Protein AF-A0A3B9VZV6-F1 (afdb_monomer)

Sequence (84 aa):
FTSVSAVCVTGLITVDTATFWTPFGQAVILGLIQAGGFGIMTLATLLALLVRKSIGLRGQLVAQSETHTLNFGDVRAVLLRVAK

Solvent-accessible surface area (backbone atoms only — not comparable to full-atom values): 4888 Å² total; per-residue (Å²): 108,54,69,58,24,27,31,68,62,67,78,61,72,91,63,61,68,85,77,74,46,53,75,67,53,46,52,50,48,53,50,32,30,53,56,21,50,54,52,52,54,50,51,54,50,51,52,54,50,52,54,53,52,54,54,51,51,52,53,50,52,51,53,53,64,69,55,78,71,78,59,87,66,57,64,58,58,55,52,58,65,73,76,109

Structure (mmCIF, N/CA/C/O backbone):
data_AF-A0A3B9VZV6-F1
#
_entry.id   AF-A0A3B9VZV6-F1
#
loop_
_atom_site.group_PDB
_atom_site.id
_atom_site.type_symbol
_atom_site.label_atom_id
_atom_site.label_alt_id
_atom_site.label_comp_id
_atom_site.label_asym_id
_atom_site.label_entity_id
_atom_site.label_seq_id
_atom_site.pdbx_PDB_ins_code
_atom_site.Cartn_x
_atom_site.Cartn_y
_atom_site.Cartn_z
_atom_site.occupancy
_atom_site.B_iso_or_equiv
_atom_site.auth_seq_id
_atom_site.auth_comp_id
_atom_site.auth_asym_id
_atom_site.auth_atom_id
_atom_site.pdbx_PDB_model_num
ATOM 1 N N . PHE A 1 1 ? 4.677 -13.988 -7.997 1.00 92.19 1 PHE A N 1
ATOM 2 C CA . PHE A 1 1 ? 5.040 -13.667 -6.601 1.00 92.19 1 PHE A CA 1
ATOM 3 C C . PHE A 1 1 ? 5.115 -12.159 -6.371 1.00 92.19 1 PHE A C 1
ATOM 5 O O . PHE A 1 1 ? 4.292 -11.658 -5.620 1.00 92.19 1 PHE A O 1
ATOM 12 N N . THR A 1 2 ? 6.001 -11.423 -7.057 1.00 93.69 2 THR A N 1
ATOM 13 C CA . THR A 1 2 ? 6.178 -9.962 -6.886 1.00 93.69 2 THR A CA 1
ATOM 14 C C . THR A 1 2 ? 4.874 -9.168 -6.982 1.00 93.69 2 THR A C 1
ATOM 16 O O . THR A 1 2 ? 4.626 -8.329 -6.129 1.00 93.69 2 THR A O 1
ATOM 19 N N . SER A 1 3 ? 3.991 -9.481 -7.939 1.00 92.56 3 SER A N 1
ATOM 20 C CA . SER A 1 3 ? 2.682 -8.817 -8.059 1.00 92.56 3 SER A CA 1
ATOM 21 C C . SER A 1 3 ? 1.795 -9.019 -6.826 1.00 92.56 3 SER A C 1
ATOM 23 O O . SER A 1 3 ? 1.188 -8.067 -6.354 1.00 92.56 3 SER A O 1
ATOM 25 N N . VAL A 1 4 ? 1.753 -10.236 -6.272 1.00 93.94 4 VAL A N 1
ATOM 26 C CA . VAL A 1 4 ? 0.979 -10.542 -5.054 1.00 93.94 4 VAL A CA 1
ATOM 27 C C . VAL A 1 4 ? 1.594 -9.832 -3.849 1.00 93.94 4 VAL A C 1
ATOM 29 O O . VAL A 1 4 ? 0.882 -9.175 -3.105 1.00 93.94 4 VAL A O 1
ATOM 32 N N . SER A 1 5 ? 2.920 -9.890 -3.703 1.00 94.38 5 SER A N 1
ATOM 33 C CA . SER A 1 5 ? 3.650 -9.185 -2.641 1.00 94.38 5 SER A CA 1
ATOM 34 C C . SER A 1 5 ? 3.444 -7.663 -2.696 1.00 94.38 5 SER A C 1
ATOM 36 O O . SER A 1 5 ? 3.278 -7.028 -1.657 1.00 94.38 5 SER A O 1
ATOM 38 N N . ALA A 1 6 ? 3.392 -7.081 -3.899 1.00 94.88 6 ALA A N 1
ATOM 39 C CA . ALA A 1 6 ? 3.123 -5.662 -4.118 1.00 94.88 6 ALA A CA 1
ATOM 40 C C . ALA A 1 6 ? 1.679 -5.283 -3.748 1.00 94.88 6 ALA A C 1
ATOM 42 O O . ALA A 1 6 ? 1.484 -4.335 -2.995 1.00 94.88 6 ALA A O 1
ATOM 43 N N . VAL A 1 7 ? 0.676 -6.048 -4.201 1.00 94.56 7 VAL A N 1
ATOM 44 C CA . VAL A 1 7 ? -0.742 -5.812 -3.850 1.00 94.56 7 VAL A CA 1
ATOM 45 C C . VAL A 1 7 ? -1.000 -6.012 -2.357 1.00 94.56 7 VAL A C 1
ATOM 47 O O . VAL A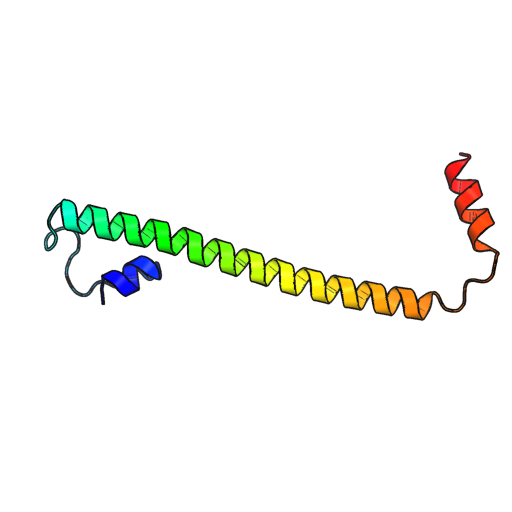 1 7 ? -1.763 -5.271 -1.753 1.00 94.56 7 VAL A O 1
ATOM 50 N N . CYS A 1 8 ? -0.364 -6.994 -1.726 1.00 92.19 8 CYS A N 1
ATOM 51 C CA . CYS A 1 8 ? -0.477 -7.199 -0.283 1.00 92.19 8 CYS A CA 1
ATOM 52 C C . CYS A 1 8 ? 0.422 -6.252 0.527 1.00 92.19 8 CYS A C 1
ATOM 54 O O . CYS A 1 8 ? 0.429 -6.337 1.753 1.00 92.19 8 CYS A O 1
ATOM 56 N N . VAL A 1 9 ? 1.190 -5.379 -0.139 1.00 92.31 9 VAL A N 1
ATOM 57 C CA . VAL A 1 9 ? 2.126 -4.419 0.469 1.00 92.31 9 VAL A CA 1
ATOM 58 C C . VAL A 1 9 ? 3.084 -5.100 1.464 1.00 92.31 9 VAL A C 1
ATOM 60 O O . VAL A 1 9 ? 3.408 -4.574 2.522 1.00 92.31 9 VAL A O 1
ATOM 63 N N . THR A 1 10 ? 3.527 -6.318 1.145 1.00 93.38 10 THR A N 1
ATOM 64 C CA . THR A 1 10 ? 4.371 -7.135 2.035 1.00 93.38 10 THR A CA 1
ATOM 65 C C . THR A 1 10 ? 5.852 -6.777 1.911 1.00 93.38 10 THR A C 1
ATOM 67 O O . THR A 1 10 ? 6.593 -6.867 2.884 1.00 93.38 10 THR A O 1
ATOM 70 N N . GLY A 1 11 ? 6.295 -6.379 0.712 1.00 88.69 11 GLY A N 1
ATOM 71 C CA . GLY A 1 11 ? 7.678 -5.951 0.454 1.00 88.69 11 GLY A CA 1
ATOM 72 C C . GLY A 1 11 ? 8.676 -7.081 0.174 1.00 88.69 11 GLY A C 1
ATOM 73 O O . GLY A 1 11 ? 9.867 -6.823 0.029 1.00 88.69 11 GLY A O 1
ATOM 74 N N . LEU A 1 12 ? 8.217 -8.330 0.050 1.00 94.12 12 LEU A N 1
ATOM 75 C CA . LEU A 1 12 ? 9.069 -9.455 -0.342 1.00 94.12 12 LEU A CA 1
ATOM 76 C C . LEU A 1 12 ? 9.320 -9.436 -1.853 1.00 94.12 12 LEU A C 1
ATOM 78 O O . LEU A 1 12 ? 8.370 -9.414 -2.643 1.00 94.12 12 LEU A O 1
ATOM 82 N N . ILE A 1 13 ? 10.588 -9.499 -2.253 1.00 92.69 13 ILE A N 1
ATOM 83 C CA . ILE A 1 13 ? 11.018 -9.521 -3.656 1.00 92.69 13 ILE A CA 1
ATOM 84 C C . ILE A 1 13 ? 11.835 -10.783 -3.944 1.00 92.69 13 ILE A C 1
ATOM 86 O O . ILE A 1 13 ? 12.606 -11.238 -3.106 1.00 92.69 13 ILE A O 1
ATOM 90 N N . THR A 1 14 ? 11.652 -11.369 -5.129 1.00 93.00 14 THR A N 1
ATOM 91 C CA . THR A 1 14 ? 12.430 -12.538 -5.593 1.00 93.00 14 THR A CA 1
ATOM 92 C C . THR A 1 14 ? 13.595 -12.150 -6.497 1.00 93.00 14 THR A C 1
ATOM 94 O O . THR A 1 14 ? 14.534 -12.917 -6.657 1.00 93.00 14 THR A O 1
ATOM 97 N N . VAL A 1 15 ? 13.509 -10.974 -7.114 1.00 90.62 15 VAL A N 1
ATOM 98 C CA . VAL A 1 15 ? 14.516 -10.367 -7.989 1.00 90.62 15 VAL A CA 1
ATOM 99 C C . VAL A 1 15 ? 14.569 -8.879 -7.666 1.00 90.62 15 VAL A C 1
ATOM 101 O O . VAL A 1 15 ? 13.556 -8.320 -7.236 1.00 90.62 15 VAL A O 1
ATOM 104 N N . ASP A 1 16 ? 15.725 -8.245 -7.857 1.00 91.88 16 ASP A N 1
ATOM 105 C CA . ASP A 1 16 ? 15.894 -6.823 -7.554 1.00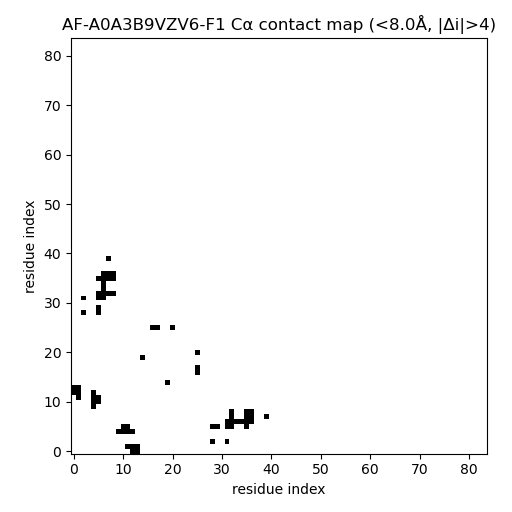 91.88 16 ASP A CA 1
ATOM 106 C C . ASP A 1 16 ? 14.984 -5.951 -8.432 1.00 91.88 16 ASP A C 1
ATOM 108 O O . ASP A 1 16 ? 15.085 -5.936 -9.660 1.00 91.88 16 ASP A O 1
ATOM 112 N N . THR A 1 17 ? 14.083 -5.206 -7.787 1.00 89.69 17 THR A N 1
ATOM 113 C CA . THR A 1 17 ? 13.081 -4.388 -8.472 1.00 89.69 17 THR A CA 1
ATOM 114 C C . THR A 1 17 ? 13.704 -3.221 -9.248 1.00 89.69 17 THR A C 1
ATOM 116 O O . THR A 1 17 ? 13.160 -2.806 -10.275 1.00 89.69 17 THR A O 1
ATOM 119 N N . ALA A 1 18 ? 14.841 -2.696 -8.778 1.00 89.25 18 ALA A N 1
ATOM 120 C CA . ALA A 1 18 ? 15.486 -1.527 -9.370 1.00 89.25 18 ALA A CA 1
ATOM 121 C C . ALA A 1 18 ? 16.159 -1.842 -10.713 1.00 89.25 18 ALA A C 1
ATOM 123 O O . ALA A 1 18 ? 16.133 -1.013 -11.619 1.00 89.25 18 ALA A O 1
ATOM 124 N N . THR A 1 19 ? 16.736 -3.038 -10.842 1.00 91.81 19 THR A N 1
ATOM 125 C CA . THR A 1 19 ? 17.565 -3.418 -11.995 1.00 91.81 19 THR A CA 1
ATOM 126 C C . THR A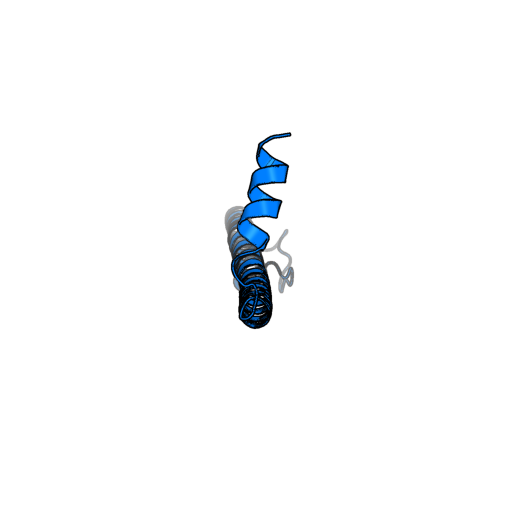 1 19 ? 16.880 -4.390 -12.953 1.00 91.81 19 THR A C 1
ATOM 128 O O . THR A 1 19 ? 17.162 -4.361 -14.148 1.00 91.81 19 THR A O 1
ATOM 131 N N . PHE A 1 20 ? 15.969 -5.240 -12.467 1.00 93.62 20 PHE A N 1
ATOM 132 C CA . PHE A 1 20 ? 15.359 -6.292 -13.285 1.00 93.62 20 PHE A CA 1
ATOM 133 C C . PHE A 1 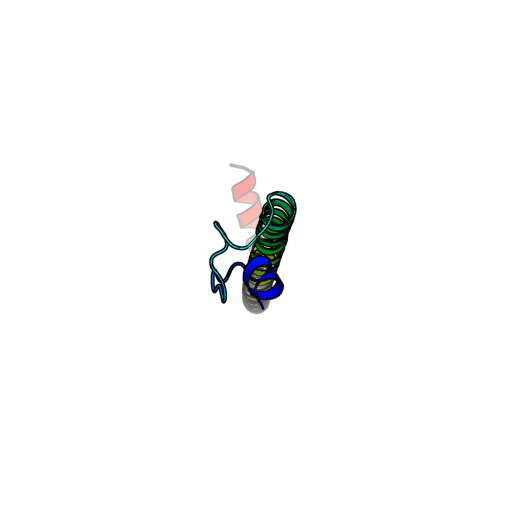20 ? 14.189 -5.800 -14.150 1.00 93.62 20 PHE A C 1
ATOM 135 O O . PHE A 1 20 ? 13.960 -6.318 -15.243 1.00 93.62 20 PHE A O 1
ATOM 142 N N . TRP A 1 21 ? 13.415 -4.826 -13.665 1.00 94.06 21 TRP A N 1
ATOM 143 C CA . TRP A 1 21 ? 12.188 -4.390 -14.335 1.00 94.06 21 TRP A CA 1
ATOM 144 C C . TRP A 1 21 ? 12.413 -3.163 -15.203 1.00 94.06 21 TRP A C 1
ATOM 146 O O . TRP A 1 21 ? 13.135 -2.237 -14.844 1.00 94.06 21 TRP A O 1
ATOM 156 N N . THR A 1 22 ? 11.701 -3.120 -16.327 1.00 96.75 22 THR A N 1
ATOM 157 C CA . THR A 1 22 ? 11.603 -1.911 -17.144 1.00 96.75 22 THR A CA 1
ATOM 158 C C . THR A 1 22 ? 10.863 -0.802 -16.380 1.00 96.75 22 THR A C 1
ATOM 160 O O . THR A 1 22 ? 10.083 -1.102 -15.467 1.00 96.75 22 THR A O 1
ATOM 163 N N . PRO A 1 23 ? 11.006 0.476 -16.782 1.00 95.50 23 PRO A N 1
ATOM 164 C CA . PRO A 1 23 ? 10.263 1.582 -16.170 1.00 95.50 23 PRO A CA 1
ATOM 165 C C . PRO A 1 23 ? 8.743 1.362 -16.165 1.00 95.50 23 PRO A C 1
ATOM 167 O O . PRO A 1 23 ? 8.054 1.724 -15.214 1.00 95.50 23 PRO A O 1
ATOM 170 N N . PHE A 1 24 ? 8.214 0.697 -17.198 1.00 96.19 24 PHE A N 1
ATOM 171 C CA . PHE A 1 24 ? 6.811 0.288 -17.239 1.00 96.19 24 PHE A CA 1
ATOM 172 C C . PHE A 1 24 ? 6.473 -0.740 -16.148 1.00 96.19 24 PHE A C 1
ATOM 174 O O . PHE A 1 24 ? 5.486 -0.579 -15.434 1.00 96.19 24 PHE A O 1
ATOM 181 N N . GLY A 1 25 ? 7.304 -1.771 -15.969 1.00 94.06 25 GLY A N 1
ATOM 182 C CA . GLY A 1 25 ? 7.119 -2.757 -14.901 1.00 94.06 25 GLY A CA 1
ATOM 183 C C . GLY A 1 25 ? 7.167 -2.125 -13.507 1.00 94.06 25 GLY A C 1
ATOM 184 O O . GLY A 1 25 ? 6.334 -2.441 -12.661 1.00 94.06 25 GLY A O 1
ATOM 185 N N . GLN A 1 26 ? 8.076 -1.171 -13.289 1.00 95.50 26 GLN A N 1
ATOM 186 C CA . GLN A 1 26 ? 8.147 -0.396 -12.047 1.00 95.50 26 GLN A CA 1
ATOM 187 C C . GLN A 1 26 ? 6.875 0.432 -11.814 1.00 95.50 26 GLN A C 1
ATOM 189 O O . GLN A 1 26 ? 6.339 0.419 -10.706 1.00 95.50 26 GLN A O 1
ATOM 194 N N . ALA A 1 27 ? 6.334 1.079 -12.852 1.00 96.75 27 ALA A N 1
ATOM 195 C CA . ALA A 1 27 ? 5.068 1.809 -12.762 1.00 96.75 27 ALA A CA 1
ATOM 196 C C . ALA A 1 27 ? 3.890 0.890 -12.390 1.00 96.75 27 ALA A C 1
ATOM 198 O O . ALA A 1 27 ? 3.064 1.252 -11.551 1.00 96.75 27 ALA A O 1
ATOM 199 N N . VAL A 1 28 ? 3.837 -0.325 -12.949 1.00 96.38 28 VAL A N 1
ATOM 200 C CA . VAL A 1 28 ? 2.827 -1.329 -12.577 1.00 96.38 28 VAL A CA 1
ATOM 201 C C . VAL A 1 28 ? 2.985 -1.748 -11.115 1.00 96.38 28 VAL A C 1
ATOM 203 O O . VAL A 1 28 ? 1.998 -1.778 -10.386 1.00 96.38 28 VAL A O 1
ATOM 206 N N . ILE A 1 29 ? 4.207 -2.030 -10.656 1.00 95.75 29 ILE A N 1
ATOM 207 C CA . ILE A 1 29 ? 4.471 -2.407 -9.258 1.00 95.75 29 ILE A CA 1
ATOM 208 C C . ILE A 1 29 ? 4.033 -1.289 -8.301 1.00 95.75 29 ILE A C 1
ATOM 210 O O . ILE A 1 29 ? 3.354 -1.571 -7.314 1.00 95.75 29 ILE A O 1
ATOM 214 N N . LEU A 1 30 ? 4.344 -0.029 -8.616 1.00 95.50 30 LEU A N 1
ATOM 215 C CA . LEU A 1 30 ? 3.888 1.131 -7.842 1.00 95.50 30 LEU A CA 1
ATOM 216 C C . LEU A 1 30 ? 2.357 1.242 -7.816 1.00 95.50 30 LEU A C 1
ATOM 218 O O . LEU A 1 30 ? 1.773 1.446 -6.752 1.00 95.50 30 LEU A O 1
ATOM 222 N N . GLY A 1 31 ? 1.695 1.044 -8.959 1.00 96.94 31 GLY A N 1
ATOM 223 C CA . GLY A 1 31 ? 0.234 1.025 -9.039 1.00 96.94 31 GLY A CA 1
ATOM 224 C C . GLY A 1 31 ? -0.394 -0.076 -8.177 1.00 96.94 31 GLY A C 1
ATOM 225 O O . GLY A 1 31 ? -1.376 0.171 -7.478 1.00 96.94 31 GLY A O 1
ATOM 226 N N . LEU A 1 32 ? 0.203 -1.272 -8.166 1.00 95.44 32 LEU A N 1
ATOM 227 C CA . LEU A 1 32 ? -0.247 -2.394 -7.338 1.00 95.44 32 LEU A CA 1
ATOM 228 C C . LEU A 1 32 ? -0.076 -2.116 -5.840 1.00 95.44 32 LEU A C 1
ATOM 230 O O . LEU A 1 32 ? -0.988 -2.421 -5.075 1.00 95.44 32 LEU A O 1
ATOM 234 N N . ILE A 1 33 ? 1.038 -1.500 -5.428 1.00 95.69 33 ILE A N 1
ATOM 235 C CA . ILE A 1 33 ? 1.259 -1.075 -4.034 1.00 95.69 33 ILE A CA 1
ATOM 236 C C . ILE A 1 33 ? 0.173 -0.088 -3.604 1.00 95.69 33 ILE A C 1
ATOM 238 O O . ILE A 1 33 ? -0.417 -0.237 -2.533 1.00 95.69 33 ILE A O 1
ATOM 242 N N . GLN A 1 34 ? -0.133 0.896 -4.450 1.00 95.00 34 GLN A N 1
ATOM 243 C CA . GLN A 1 34 ? -1.130 1.911 -4.129 1.00 95.00 34 GLN A CA 1
ATOM 244 C C . GLN A 1 34 ? -2.546 1.321 -4.046 1.00 95.00 34 GLN A C 1
ATOM 246 O O . GLN A 1 34 ? -3.284 1.608 -3.102 1.00 95.00 34 GLN A O 1
ATOM 251 N N . ALA A 1 35 ? -2.914 0.460 -5.000 1.00 95.06 35 ALA A N 1
ATOM 252 C CA . ALA A 1 35 ? -4.193 -0.247 -4.993 1.00 95.06 35 ALA A CA 1
ATOM 253 C C . ALA A 1 35 ? -4.334 -1.155 -3.757 1.00 95.06 35 ALA A C 1
ATOM 255 O O . ALA A 1 35 ? -5.371 -1.153 -3.090 1.00 95.06 35 ALA A O 1
ATOM 256 N N . GLY A 1 36 ? -3.265 -1.874 -3.416 1.00 92.06 36 GLY A N 1
ATOM 257 C CA . GLY A 1 36 ? -3.162 -2.704 -2.223 1.00 92.06 36 GLY A CA 1
ATOM 258 C C . GLY A 1 36 ? -3.357 -1.938 -0.918 1.00 92.06 36 GLY A C 1
ATOM 259 O O . GLY A 1 36 ? -4.163 -2.325 -0.068 1.00 92.06 36 GLY A O 1
ATOM 260 N N . GLY A 1 37 ? -2.66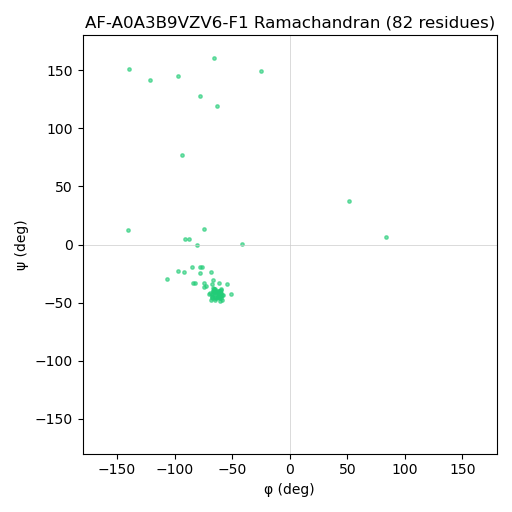7 -0.802 -0.788 1.00 92.56 37 GLY A N 1
ATOM 261 C CA . GLY A 1 37 ? -2.749 0.068 0.383 1.00 92.56 37 GLY A CA 1
ATOM 262 C C . GLY A 1 37 ? -4.169 0.570 0.652 1.00 92.56 37 GLY A C 1
ATOM 263 O O . GLY A 1 37 ? -4.637 0.513 1.790 1.00 92.56 37 GLY A O 1
ATOM 264 N N . PHE A 1 38 ? -4.900 0.985 -0.388 1.00 92.62 38 PHE A N 1
ATOM 265 C CA . PHE A 1 38 ? -6.303 1.385 -0.235 1.00 92.62 38 PHE A CA 1
ATOM 266 C C . PHE A 1 38 ? -7.204 0.217 0.200 1.00 92.62 38 PHE A C 1
ATOM 268 O O . PHE A 1 38 ? -8.066 0.390 1.066 1.00 92.62 38 PHE A O 1
ATOM 275 N N . GLY A 1 39 ? -6.987 -0.985 -0.341 1.00 90.00 39 GLY A N 1
ATOM 276 C CA . GLY A 1 39 ? -7.754 -2.179 0.030 1.00 90.00 39 GLY A CA 1
ATOM 277 C C . GLY A 1 39 ? -7.591 -2.572 1.503 1.00 90.00 39 GLY A C 1
ATOM 278 O O . GLY A 1 39 ? -8.575 -2.828 2.196 1.00 90.00 39 GLY A O 1
ATOM 279 N N . ILE A 1 40 ? -6.362 -2.563 2.020 1.00 91.38 40 ILE A N 1
ATOM 280 C CA . ILE A 1 40 ? -6.094 -2.961 3.411 1.00 91.38 40 ILE A CA 1
ATOM 281 C C . ILE A 1 40 ? -6.647 -1.921 4.397 1.00 91.38 40 ILE A C 1
ATOM 283 O O . ILE A 1 40 ? -7.279 -2.290 5.387 1.00 91.38 40 ILE A O 1
ATOM 287 N N . MET A 1 41 ? -6.476 -0.624 4.117 1.00 92.81 41 MET A N 1
ATOM 288 C CA . MET A 1 41 ? -6.966 0.452 4.992 1.00 92.81 41 MET A CA 1
ATOM 289 C C . MET A 1 41 ? -8.495 0.492 5.073 1.00 92.81 41 MET A C 1
ATOM 291 O O . MET A 1 41 ? -9.061 0.707 6.149 1.00 92.81 41 MET A O 1
ATOM 295 N N . THR A 1 42 ? -9.181 0.248 3.953 1.00 91.50 42 THR A N 1
ATOM 296 C CA . THR A 1 42 ? -10.650 0.182 3.925 1.00 91.50 42 THR A CA 1
ATOM 297 C C . THR A 1 42 ? -11.163 -1.028 4.698 1.00 91.50 42 THR A C 1
ATOM 299 O O . THR A 1 42 ? -12.035 -0.867 5.552 1.00 91.50 42 THR A O 1
ATOM 302 N N . LEU A 1 43 ? -10.580 -2.214 4.491 1.00 91.44 43 LEU A N 1
ATOM 303 C CA . LEU A 1 43 ? -10.950 -3.416 5.238 1.00 91.44 43 LEU A CA 1
ATOM 304 C C . LEU A 1 43 ? -10.701 -3.251 6.744 1.00 91.44 43 LEU A C 1
ATOM 306 O O . LEU A 1 43 ? -11.587 -3.545 7.544 1.00 91.44 43 LEU A O 1
ATOM 310 N N . ALA A 1 44 ? -9.535 -2.731 7.134 1.00 91.88 44 ALA A N 1
ATOM 311 C CA . ALA A 1 44 ? 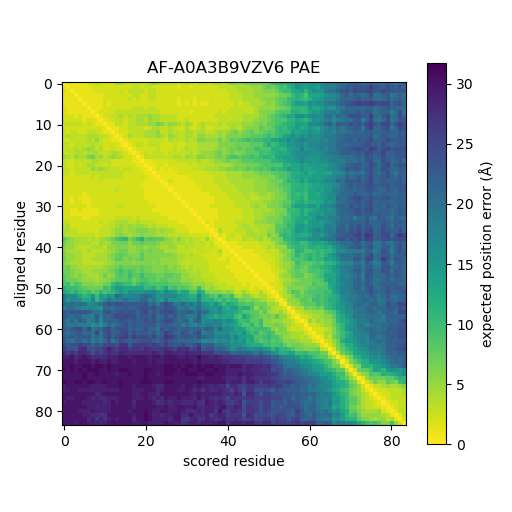-9.207 -2.459 8.532 1.00 91.88 44 ALA A CA 1
ATOM 312 C C . ALA A 1 44 ? -10.224 -1.502 9.176 1.00 91.88 44 ALA A C 1
ATOM 314 O O . ALA A 1 44 ? -10.713 -1.756 10.278 1.00 91.88 44 ALA A O 1
ATOM 315 N N . THR A 1 45 ? -10.602 -0.440 8.460 1.00 91.12 45 THR A N 1
ATOM 316 C CA . THR A 1 45 ? -11.601 0.532 8.926 1.00 91.12 45 THR A CA 1
ATOM 317 C C . THR A 1 45 ? -12.984 -0.103 9.073 1.00 91.12 45 THR A C 1
ATOM 319 O O . THR A 1 45 ? -13.643 0.084 10.095 1.00 91.12 45 THR A O 1
ATOM 322 N N . LEU A 1 46 ? -13.426 -0.892 8.091 1.00 92.31 46 LEU A N 1
ATOM 323 C CA . LEU A 1 46 ? -14.710 -1.595 8.148 1.00 92.31 46 LEU A CA 1
ATOM 324 C C . LEU A 1 46 ? -14.763 -2.576 9.323 1.00 92.31 46 LEU A C 1
ATOM 326 O O . LEU A 1 46 ? -15.743 -2.588 10.068 1.00 92.31 46 LEU A O 1
ATOM 330 N N . LEU A 1 47 ? -13.697 -3.349 9.538 1.00 92.50 47 LEU A N 1
ATOM 331 C CA . LEU A 1 47 ? -13.592 -4.255 10.681 1.00 92.50 47 LEU A CA 1
ATOM 332 C C . LEU A 1 47 ? -13.643 -3.488 12.010 1.00 92.50 47 LEU A C 1
ATOM 334 O O . LEU A 1 47 ? -14.405 -3.864 12.901 1.00 92.50 47 LEU A O 1
ATOM 338 N N . ALA A 1 48 ? -12.916 -2.374 12.130 1.00 90.94 48 ALA A N 1
ATOM 339 C CA . ALA A 1 48 ? -12.961 -1.525 13.318 1.00 90.94 48 ALA A CA 1
ATOM 340 C C . ALA A 1 48 ? -14.378 -0.979 13.596 1.00 90.94 48 ALA A C 1
ATOM 342 O O . ALA A 1 48 ? -14.838 -0.986 14.743 1.00 90.94 48 ALA A O 1
ATOM 343 N N . LEU A 1 49 ? -15.106 -0.555 12.557 1.00 90.62 49 LEU A N 1
ATOM 344 C CA . LEU A 1 49 ? -16.491 -0.087 12.677 1.00 90.62 49 LEU A CA 1
ATOM 345 C C . LEU A 1 49 ? -17.453 -1.204 13.102 1.00 90.62 49 LEU A C 1
ATOM 347 O O . LEU A 1 49 ? -18.319 -0.969 13.948 1.00 90.62 49 LEU A O 1
ATOM 351 N N . LEU A 1 50 ? -17.300 -2.417 12.563 1.00 90.19 50 LEU A N 1
ATOM 352 C CA . LEU A 1 50 ? -18.116 -3.575 12.945 1.00 90.19 50 LEU A CA 1
ATOM 353 C C . LEU A 1 50 ? -17.919 -3.944 14.419 1.00 90.19 50 LEU A C 1
ATOM 355 O O . LEU A 1 50 ? -18.901 -4.134 15.144 1.00 90.19 50 LEU A O 1
ATOM 359 N N . VAL A 1 51 ? -16.669 -3.964 14.889 1.00 89.81 51 VAL A N 1
ATOM 360 C CA . VAL A 1 51 ? -16.355 -4.199 16.305 1.00 89.81 51 VAL A CA 1
ATOM 361 C C . VAL A 1 51 ? -16.999 -3.116 17.172 1.00 89.81 51 VAL A C 1
ATOM 363 O O . VAL A 1 51 ? -17.736 -3.438 18.108 1.00 89.81 51 VAL A O 1
ATOM 366 N N . ARG A 1 52 ? -16.833 -1.835 16.817 1.00 83.31 52 ARG A N 1
ATOM 367 C CA . ARG A 1 52 ? -17.413 -0.708 17.567 1.00 83.31 52 ARG A CA 1
ATOM 368 C C . ARG A 1 52 ? -18.943 -0.763 17.630 1.00 83.31 52 ARG A C 1
ATOM 370 O O . ARG A 1 52 ? -19.518 -0.526 18.692 1.00 83.31 52 ARG A O 1
ATOM 377 N N . LYS A 1 53 ? -19.612 -1.119 16.528 1.00 77.19 53 LYS A N 1
ATOM 378 C CA . LYS A 1 53 ? -21.075 -1.269 16.479 1.00 77.19 53 LYS A CA 1
ATOM 379 C C . LYS A 1 53 ? -21.566 -2.412 17.370 1.00 77.19 53 LYS A C 1
ATOM 381 O O . LYS A 1 53 ? -22.577 -2.249 18.046 1.00 77.19 53 LYS A O 1
ATOM 386 N N . SER A 1 54 ? -20.856 -3.541 17.413 1.00 71.44 54 SER A N 1
ATOM 387 C CA . SER A 1 54 ? -21.244 -4.678 18.262 1.00 71.44 54 SER A CA 1
ATOM 388 C C . SER A 1 54 ? -21.150 -4.364 19.762 1.00 71.44 54 SER A C 1
ATOM 390 O O . SER A 1 54 ? -22.041 -4.741 20.524 1.00 71.44 54 SER A O 1
ATOM 392 N N . ILE A 1 55 ? -20.127 -3.608 20.180 1.00 70.12 55 ILE A N 1
ATOM 393 C CA . ILE A 1 55 ? -19.978 -3.129 21.562 1.00 70.12 55 ILE A CA 1
ATOM 394 C C . ILE A 1 55 ? -21.084 -2.116 21.895 1.00 70.12 55 ILE A C 1
ATOM 396 O O . ILE A 1 55 ? -21.701 -2.208 22.954 1.00 70.12 55 ILE A O 1
ATOM 400 N N . GLY A 1 56 ? -21.398 -1.203 20.967 1.00 73.00 56 GLY A N 1
ATOM 401 C CA . GLY A 1 56 ? -22.487 -0.233 21.125 1.00 73.00 56 GLY A CA 1
ATOM 402 C C . GLY A 1 56 ? -23.871 -0.879 21.260 1.00 73.00 56 GLY A C 1
ATOM 403 O O . GLY A 1 56 ? -24.646 -0.469 22.120 1.00 73.00 56 GLY A O 1
ATOM 404 N N . LEU A 1 57 ? -24.168 -1.922 20.473 1.00 68.94 57 LEU A N 1
ATOM 405 C CA . LEU A 1 57 ? -25.432 -2.663 20.578 1.00 68.94 57 LEU A CA 1
ATOM 406 C C . LEU A 1 57 ? -25.557 -3.405 21.913 1.00 68.94 57 LEU A C 1
ATOM 408 O O . LEU A 1 57 ? -26.616 -3.374 22.530 1.00 68.94 57 LEU A O 1
ATOM 412 N N . ARG A 1 58 ? -24.483 -4.052 22.384 1.00 65.81 58 ARG A N 1
ATOM 413 C CA . ARG A 1 58 ? -24.480 -4.726 23.692 1.00 65.81 58 ARG A CA 1
ATOM 414 C C . ARG A 1 58 ? -24.666 -3.735 24.841 1.00 65.81 58 ARG A C 1
ATOM 416 O O . ARG A 1 58 ? -25.453 -4.011 25.737 1.00 65.81 58 ARG A O 1
ATOM 423 N N . GLY A 1 59 ? -24.014 -2.572 24.786 1.00 63.25 59 GLY A N 1
ATOM 424 C CA . GLY A 1 59 ? -24.215 -1.502 25.768 1.00 63.25 59 GLY A CA 1
ATOM 425 C C . GLY A 1 59 ? -25.645 -0.951 25.766 1.00 63.25 59 GLY A C 1
ATOM 426 O O . GLY A 1 59 ? -26.217 -0.744 26.831 1.00 63.25 59 GLY A O 1
ATOM 427 N N . GLN A 1 60 ? -26.256 -0.785 24.587 1.00 63.91 60 GLN A N 1
ATOM 428 C CA . GLN A 1 60 ? -27.661 -0.375 24.475 1.00 63.91 60 GLN A CA 1
ATOM 429 C C . GLN A 1 60 ? -28.631 -1.434 25.008 1.00 63.91 60 GLN A C 1
ATOM 431 O O . GLN A 1 60 ? -29.585 -1.073 25.685 1.00 63.91 60 GLN A O 1
ATOM 436 N N . LEU A 1 61 ? -28.389 -2.723 24.754 1.00 66.00 61 LEU A N 1
ATOM 437 C CA . LEU A 1 61 ? -29.226 -3.809 25.276 1.00 66.00 61 LEU A CA 1
ATOM 438 C C . LEU A 1 61 ? -29.133 -3.929 26.804 1.00 66.00 61 LEU A C 1
ATOM 440 O O . LEU A 1 61 ? -30.154 -4.126 27.456 1.00 66.00 61 LEU A O 1
ATOM 444 N N . VAL A 1 62 ? -27.939 -3.760 27.383 1.00 68.88 62 VAL A N 1
ATOM 445 C CA . VAL A 1 62 ? -27.764 -3.721 28.846 1.00 68.88 62 VAL A CA 1
ATOM 446 C C . VAL A 1 62 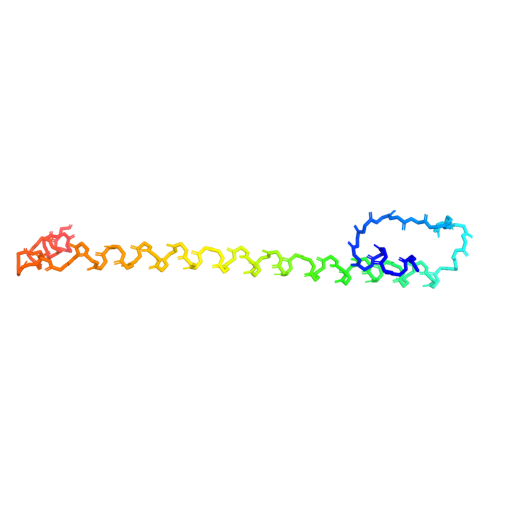? -28.478 -2.503 29.434 1.00 68.88 62 VAL A C 1
ATOM 448 O O . VAL A 1 62 ? -29.290 -2.668 30.340 1.00 68.88 62 VAL A O 1
ATOM 451 N N . ALA A 1 63 ? -28.293 -1.310 28.859 1.00 61.41 63 ALA A N 1
ATOM 452 C CA . ALA A 1 63 ? -29.004 -0.108 29.296 1.00 61.41 63 ALA A CA 1
ATOM 453 C C . ALA A 1 63 ? -30.534 -0.254 29.172 1.00 61.41 63 ALA A C 1
ATOM 455 O O . ALA A 1 63 ? -31.267 0.165 30.063 1.00 61.41 63 ALA A O 1
ATOM 456 N N . GLN A 1 64 ? -31.038 -0.897 28.111 1.00 62.41 64 GLN A N 1
ATOM 457 C CA . GLN A 1 64 ? -32.465 -1.202 27.959 1.00 62.41 64 GLN A CA 1
ATOM 458 C C . GLN A 1 64 ? -32.964 -2.209 29.001 1.00 62.41 64 GLN A C 1
ATOM 460 O O . GLN A 1 64 ? -34.074 -2.043 29.502 1.00 62.41 64 GLN A O 1
ATOM 465 N N . SER A 1 65 ? -32.156 -3.211 29.364 1.00 60.91 65 SER A N 1
ATOM 466 C CA . SER A 1 65 ? -32.504 -4.165 30.425 1.00 60.91 65 SER A CA 1
ATOM 467 C C . SER A 1 65 ? -32.542 -3.518 31.813 1.00 60.91 65 SER A C 1
ATOM 469 O O . SER A 1 65 ? -33.413 -3.848 32.613 1.00 60.91 65 SER A O 1
ATOM 471 N N . GLU A 1 66 ? -31.675 -2.534 32.071 1.00 56.19 66 GLU A N 1
ATOM 472 C CA . GLU A 1 66 ? -31.691 -1.747 33.310 1.00 56.19 66 GLU A CA 1
ATOM 473 C C . GLU A 1 66 ? -32.814 -0.692 33.330 1.00 56.19 66 GLU A C 1
ATOM 475 O O . GLU A 1 66 ? -33.249 -0.266 34.397 1.00 56.19 66 GLU A O 1
ATOM 480 N N . THR A 1 67 ? -33.362 -0.312 32.168 1.00 56.22 67 THR A N 1
ATOM 481 C CA . THR A 1 67 ? -34.440 0.694 32.058 1.00 56.22 67 THR A CA 1
ATOM 482 C C . THR A 1 67 ? -35.854 0.095 32.204 1.00 56.22 67 THR A C 1
ATOM 484 O O . THR A 1 67 ? -36.846 0.818 32.132 1.00 56.22 67 THR A O 1
ATOM 487 N N . HIS A 1 68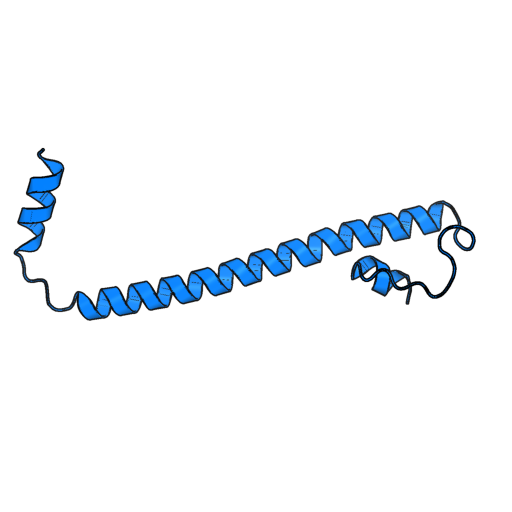 ? -36.003 -1.204 32.497 1.00 50.28 68 HIS A N 1
ATOM 488 C CA . HIS A 1 68 ? -37.317 -1.845 32.696 1.00 50.28 68 HIS A CA 1
ATOM 489 C C . HIS A 1 68 ? -38.007 -1.493 34.044 1.00 50.28 68 HIS A C 1
ATOM 491 O O . HIS A 1 68 ? -38.984 -2.136 34.425 1.00 50.28 68 HIS A O 1
ATOM 497 N N . THR A 1 69 ? -37.553 -0.472 34.789 1.00 48.47 69 THR A N 1
ATOM 498 C CA . THR A 1 69 ? -38.191 -0.069 36.065 1.00 48.47 69 THR A CA 1
ATOM 499 C C . THR A 1 69 ? -38.294 1.434 36.343 1.00 48.47 69 THR A C 1
ATOM 501 O O . THR A 1 69 ? -38.643 1.804 37.465 1.00 48.47 69 THR A O 1
ATOM 504 N N . LEU A 1 70 ? -38.068 2.337 35.384 1.00 50.69 70 LEU A N 1
ATOM 505 C CA . LEU A 1 70 ? -38.230 3.776 35.654 1.00 50.69 70 LEU A CA 1
ATOM 506 C C . LEU A 1 70 ? -39.635 4.263 35.285 1.00 50.69 70 LEU A C 1
ATOM 508 O O . LEU A 1 70 ? -39.909 4.883 34.263 1.00 50.69 70 LEU A O 1
ATOM 512 N N . ASN A 1 71 ? -40.523 3.896 36.211 1.00 55.06 71 ASN A N 1
ATOM 513 C CA . ASN A 1 71 ? -41.742 4.573 36.631 1.00 55.06 71 ASN A CA 1
ATOM 514 C C . ASN A 1 71 ? -41.713 6.099 36.376 1.00 55.06 71 ASN A C 1
ATOM 516 O O . ASN A 1 71 ? -40.668 6.732 36.488 1.00 55.06 71 ASN A O 1
ATOM 520 N N . PHE A 1 72 ? -42.888 6.680 36.119 1.00 55.38 72 PHE A N 1
ATOM 521 C CA . PHE A 1 72 ? -43.238 8.059 35.715 1.00 55.38 72 PHE A CA 1
ATOM 522 C C . PHE A 1 72 ? -42.514 9.275 36.376 1.00 55.38 72 PHE A C 1
ATOM 524 O O . PHE A 1 72 ? -42.822 10.418 36.039 1.00 55.38 72 PHE A O 1
ATOM 531 N N . GLY A 1 73 ? -41.566 9.089 37.298 1.00 60.69 73 GLY A N 1
ATOM 532 C CA . GLY A 1 73 ? -40.839 10.142 38.018 1.00 60.69 73 GLY A CA 1
ATOM 533 C C . GLY A 1 73 ? -39.714 10.843 37.240 1.00 60.69 73 GLY A C 1
ATOM 534 O O . GLY A 1 73 ? -39.432 12.007 37.528 1.00 60.69 73 GLY A O 1
ATOM 535 N N . ASP A 1 74 ? -39.112 10.207 36.228 1.00 60.09 74 ASP A N 1
ATOM 536 C CA . ASP A 1 74 ? -37.954 10.775 35.505 1.00 60.09 74 ASP A CA 1
ATOM 537 C C . ASP A 1 74 ? -38.313 11.864 34.487 1.00 60.09 74 ASP A C 1
ATOM 539 O O . ASP A 1 74 ? -37.492 12.722 34.154 1.00 60.09 74 ASP A O 1
ATOM 543 N N . VAL A 1 75 ? -39.576 11.919 34.054 1.00 64.00 75 VAL A N 1
ATOM 544 C CA . VAL A 1 75 ? -40.058 12.982 33.158 1.00 64.00 75 VAL A CA 1
ATOM 545 C C . VAL A 1 75 ? -39.924 14.354 33.834 1.00 64.00 75 VAL A C 1
ATOM 547 O O . VAL A 1 75 ? -39.603 15.348 33.183 1.00 64.00 75 VAL A O 1
ATOM 550 N N . ARG A 1 76 ? -40.084 14.420 35.165 1.00 59.75 76 ARG A N 1
ATOM 551 C CA . ARG A 1 76 ? -39.987 15.669 35.937 1.00 59.75 76 ARG A CA 1
ATOM 552 C C . ARG A 1 76 ? -38.540 16.150 36.109 1.00 59.75 76 ARG A C 1
ATOM 554 O O . ARG A 1 76 ? -38.308 17.357 36.109 1.00 59.75 76 ARG A O 1
ATOM 561 N N . ALA A 1 77 ? -37.578 15.231 36.215 1.00 65.44 77 ALA A N 1
ATOM 562 C CA . ALA A 1 77 ? -36.153 15.552 36.337 1.00 65.44 77 ALA A CA 1
ATOM 563 C C . ALA A 1 77 ? -35.551 16.016 35.001 1.00 65.44 77 ALA A C 1
ATOM 565 O O . ALA A 1 77 ? -34.740 16.944 34.975 1.00 65.44 77 ALA A O 1
ATOM 566 N N . VAL A 1 78 ? -36.003 15.428 33.888 1.00 66.81 78 VAL A N 1
ATOM 567 C CA . VAL A 1 78 ? -35.619 15.863 32.537 1.00 66.81 78 VAL A CA 1
ATOM 568 C C . VAL A 1 78 ? -36.234 17.228 32.207 1.00 66.81 78 VAL A C 1
ATOM 570 O O . VAL A 1 78 ? -35.525 18.103 31.716 1.00 66.81 78 VAL A O 1
ATOM 573 N N . LEU A 1 79 ? -37.503 17.469 32.565 1.00 69.06 79 LEU A N 1
ATOM 574 C CA . LEU A 1 79 ? -38.139 18.785 32.394 1.00 69.06 79 LEU A CA 1
ATOM 575 C C . LEU A 1 79 ? -37.443 19.896 33.204 1.00 69.06 79 LEU A C 1
ATOM 577 O O . LEU A 1 79 ? -37.240 20.992 32.685 1.00 69.06 79 LEU A O 1
ATOM 581 N N . LEU A 1 80 ? -37.012 19.621 34.441 1.00 65.19 80 LEU A N 1
ATOM 582 C CA . LEU A 1 80 ? -36.294 20.594 35.281 1.00 65.19 80 LEU A CA 1
ATOM 583 C C . LEU A 1 80 ? -34.887 20.946 34.770 1.00 65.19 80 LEU A C 1
ATOM 585 O O . LEU A 1 80 ? -34.382 22.018 35.092 1.00 65.19 80 LEU A O 1
ATOM 589 N N . ARG A 1 81 ? -34.253 20.072 33.976 1.00 61.03 81 ARG A N 1
ATOM 590 C CA . ARG A 1 81 ? -32.930 20.326 33.375 1.00 61.03 81 ARG A CA 1
ATOM 591 C C . ARG A 1 81 ? -32.979 21.107 32.065 1.00 61.03 81 ARG A C 1
ATOM 593 O O . ARG A 1 81 ? -31.954 21.642 31.672 1.00 61.03 81 ARG A O 1
ATOM 600 N N . VAL A 1 82 ? -34.131 21.148 31.396 1.00 71.12 82 VAL A N 1
ATOM 601 C CA . VAL A 1 82 ? -34.329 21.904 30.145 1.00 71.12 82 VAL A CA 1
ATOM 602 C C . VAL A 1 82 ? -34.837 23.326 30.419 1.00 71.12 82 VAL A C 1
ATOM 604 O O . VAL A 1 82 ? -34.630 24.218 29.606 1.00 71.12 82 VAL A O 1
ATOM 607 N N . ALA A 1 83 ? -35.477 23.555 31.569 1.00 60.91 83 ALA A N 1
ATOM 608 C CA . ALA A 1 83 ? -36.024 24.856 31.958 1.00 60.91 83 ALA A CA 1
ATOM 609 C C . ALA A 1 83 ? -35.055 25.757 32.760 1.00 60.91 83 ALA A C 1
ATOM 611 O O . ALA A 1 83 ? -35.471 26.821 33.219 1.00 60.91 83 ALA A O 1
ATOM 612 N N . LYS A 1 84 ? -33.795 25.350 32.953 1.00 41.75 84 LYS A N 1
ATOM 613 C CA . LYS A 1 84 ? -32.739 2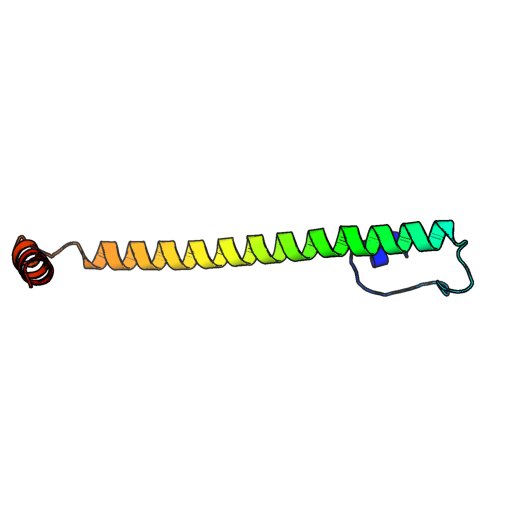6.145 33.600 1.00 41.75 84 LYS A CA 1
ATOM 614 C C . LYS A 1 84 ? -31.575 26.335 32.641 1.00 41.75 84 LYS A C 1
ATOM 616 O O . LYS A 1 84 ? -31.013 27.450 32.648 1.00 41.75 84 LYS A O 1
#

pLDDT: mean 81.22, std 15.74, range [41.75, 96.94]

Foldseek 3Di:
DLLVCLLCVVPDDPDDPVPPDDPVVNVSSVVSNVNSVVVVVVVVVVVVVVVVVVVVVVVVVVVVVVPPDDDPPVVVVVVVVVVD

Mean predicted aligned error: 12.98 Å

Secondary structure (DSSP, 8-state):
-HHHHHHTT----SS-HHHHS-HHHHHHHHHHHHHHHHHHHHHHHHHHHHHHHHHHHHHHHHHHHHTTT--TTHHHHHHHHH--

Nearest PDB structures (foldseek):
  7psl-assembly1_A  TM=3.696E-01  e=9.460E+00  Saccharomyces cerevisiae S288C

Radius of gyration: 26.9 Å; Cα contacts (8 Å, |Δi|>4): 35; chains: 1; bounding box: 61×40×55 Å